Protein AF-A0A935UNQ0-F1 (afdb_monomer_lite)

Sequence (109 aa):
MTADRLDELYLGLLRDYWGPEVVLDEIFSARTWSRASRILQLRLVRDGVLGLDGPGPARDGGSGAAEREDYLGFLKSGCSRHPVETLLRTGVDVT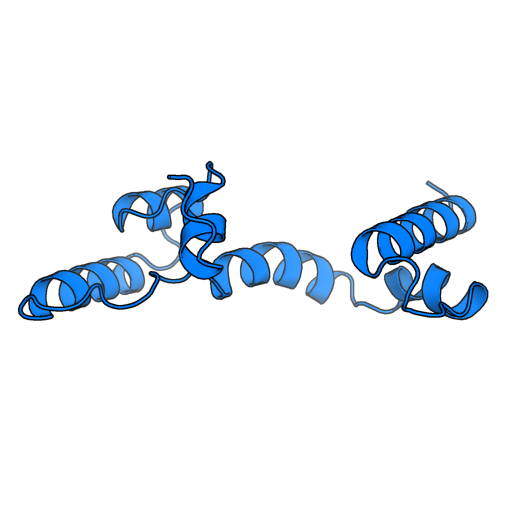TDEPVRDVFGFSVR

pLDDT: mean 72.51, std 18.05, range [36.38, 95.62]

Radius of gyration: 18.97 Å; chains: 1; bounding box: 50×18×45 Å

Structure (mmCIF, N/CA/C/O backbone):
data_AF-A0A935UNQ0-F1
#
_entry.id   AF-A0A935UNQ0-F1
#
loop_
_atom_site.group_PDB
_atom_site.id
_atom_site.type_symbol
_atom_site.label_atom_id
_atom_site.label_alt_id
_atom_site.label_comp_id
_atom_site.label_asym_id
_atom_site.label_entity_id
_atom_site.label_seq_id
_atom_site.pdbx_PDB_ins_code
_atom_site.Cartn_x
_atom_site.Cartn_y
_atom_site.Cartn_z
_atom_site.occupancy
_atom_site.B_iso_or_equiv
_atom_site.auth_seq_id
_atom_site.auth_comp_id
_atom_site.auth_asym_id
_atom_site.auth_atom_id
_atom_site.pdbx_PDB_model_num
ATOM 1 N N . MET A 1 1 ? 18.097 -10.495 -3.456 1.00 73.81 1 MET A N 1
ATOM 2 C CA . MET A 1 1 ? 17.333 -9.491 -4.229 1.00 73.81 1 MET A CA 1
ATOM 3 C C . MET A 1 1 ? 18.298 -8.419 -4.697 1.00 73.81 1 MET A C 1
ATOM 5 O O . MET A 1 1 ? 19.061 -7.940 -3.870 1.00 73.81 1 MET A O 1
ATOM 9 N N . THR A 1 2 ? 18.304 -8.098 -5.990 1.00 94.19 2 THR A N 1
ATOM 10 C CA . THR A 1 2 ? 19.120 -7.024 -6.588 1.00 94.19 2 THR A CA 1
ATOM 11 C C . THR A 1 2 ? 18.256 -5.792 -6.863 1.00 94.19 2 THR A C 1
ATOM 13 O O . THR A 1 2 ? 17.029 -5.898 -6.843 1.00 94.19 2 THR A O 1
ATOM 16 N N . ALA A 1 3 ? 18.886 -4.640 -7.112 1.00 91.69 3 ALA A N 1
ATOM 17 C CA . ALA A 1 3 ? 18.178 -3.420 -7.506 1.00 91.69 3 ALA A CA 1
ATOM 18 C C . ALA A 1 3 ? 17.402 -3.628 -8.815 1.00 91.69 3 ALA A C 1
ATOM 20 O O . ALA A 1 3 ? 16.208 -3.374 -8.840 1.00 91.69 3 ALA A O 1
ATOM 21 N N . ASP A 1 4 ? 18.030 -4.224 -9.832 1.00 93.56 4 ASP A N 1
ATOM 22 C CA . ASP A 1 4 ? 17.373 -4.503 -11.118 1.00 93.56 4 ASP A CA 1
ATOM 23 C C . ASP A 1 4 ? 16.134 -5.392 -10.950 1.00 93.56 4 ASP A C 1
ATOM 25 O O . ASP A 1 4 ? 15.076 -5.128 -11.514 1.00 93.56 4 ASP A O 1
ATOM 29 N N . ARG A 1 5 ? 16.220 -6.410 -10.081 1.00 94.19 5 ARG A N 1
ATOM 30 C CA . ARG A 1 5 ? 15.075 -7.284 -9.809 1.00 94.19 5 ARG A CA 1
ATOM 31 C C . ARG A 1 5 ? 13.947 -6.564 -9.061 1.00 94.19 5 ARG A C 1
ATOM 33 O O . ARG A 1 5 ? 12.785 -6.918 -9.232 1.00 94.19 5 ARG A O 1
ATOM 40 N N . LEU A 1 6 ? 14.276 -5.599 -8.203 1.00 92.12 6 LEU A N 1
ATOM 41 C CA . LEU A 1 6 ? 13.293 -4.761 -7.514 1.00 92.12 6 LEU A CA 1
ATOM 42 C C . LEU A 1 6 ? 12.635 -3.763 -8.467 1.00 92.12 6 LEU A C 1
ATOM 44 O O . LEU A 1 6 ? 11.420 -3.601 -8.403 1.00 92.12 6 LEU A O 1
ATOM 48 N N . ASP A 1 7 ? 13.415 -3.162 -9.362 1.00 94.50 7 ASP A N 1
ATOM 49 C CA . ASP A 1 7 ? 12.942 -2.250 -10.402 1.00 94.50 7 ASP A CA 1
ATOM 50 C C . ASP A 1 7 ? 11.916 -2.959 -11.309 1.00 94.50 7 ASP A C 1
ATOM 52 O O . ASP A 1 7 ? 10.812 -2.451 -11.510 1.00 94.50 7 ASP A O 1
ATOM 56 N N . GLU A 1 8 ? 12.215 -4.183 -11.761 1.00 94.94 8 GLU A N 1
ATOM 57 C CA . GLU A 1 8 ? 11.289 -5.014 -12.547 1.00 94.94 8 GLU A CA 1
ATOM 58 C C . GLU A 1 8 ? 9.979 -5.320 -11.808 1.00 94.94 8 GLU A C 1
ATOM 60 O O . GLU A 1 8 ? 8.889 -5.125 -12.350 1.00 94.94 8 GLU A O 1
ATOM 65 N N . LEU A 1 9 ? 10.077 -5.818 -10.569 1.00 94.50 9 LEU A N 1
ATOM 66 C CA . LEU A 1 9 ? 8.910 -6.209 -9.776 1.00 94.50 9 LEU A CA 1
ATOM 67 C C . LEU A 1 9 ? 8.028 -5.006 -9.443 1.00 94.50 9 LEU A C 1
ATOM 69 O O . LEU A 1 9 ? 6.804 -5.093 -9.525 1.00 94.50 9 LEU A O 1
ATOM 73 N N . TYR A 1 10 ? 8.643 -3.884 -9.073 1.00 93.69 10 TYR A N 1
ATOM 74 C CA . TYR A 1 10 ? 7.917 -2.682 -8.693 1.00 93.69 10 TYR A CA 1
ATOM 75 C C . TYR A 1 10 ? 7.244 -2.021 -9.897 1.00 93.69 10 TYR A C 1
ATOM 77 O O . TYR A 1 10 ? 6.100 -1.582 -9.797 1.00 93.69 10 TYR A O 1
ATOM 85 N N . LEU A 1 11 ? 7.906 -2.003 -11.058 1.00 94.56 11 LEU A N 1
ATOM 86 C CA . LEU A 1 11 ? 7.294 -1.513 -12.290 1.00 94.56 11 LEU A CA 1
ATOM 87 C C . LEU A 1 11 ? 6.117 -2.396 -12.734 1.00 94.56 11 LEU A C 1
ATOM 89 O O . LEU A 1 11 ? 5.102 -1.867 -13.179 1.00 94.56 11 LEU A O 1
ATOM 93 N N . GLY A 1 12 ? 6.225 -3.721 -12.576 1.00 95.12 12 GLY A N 1
ATOM 94 C CA . GLY A 1 12 ? 5.107 -4.648 -12.783 1.00 95.12 12 GLY A CA 1
ATOM 95 C C . GLY A 1 12 ? 3.918 -4.334 -11.872 1.00 95.12 12 GLY A C 1
ATOM 96 O O . GLY A 1 12 ? 2.814 -4.124 -12.360 1.00 95.12 12 GLY A O 1
ATOM 97 N N . LEU A 1 13 ? 4.170 -4.172 -10.570 1.00 94.31 13 LEU A N 1
ATOM 98 C CA . LEU A 1 13 ? 3.141 -3.809 -9.592 1.00 94.31 13 LEU A CA 1
ATOM 99 C C . LEU A 1 13 ? 2.421 -2.499 -9.950 1.00 94.31 13 LEU A C 1
ATOM 101 O O . LEU A 1 13 ? 1.202 -2.414 -9.834 1.00 94.31 13 LEU A O 1
ATOM 105 N N . LEU A 1 14 ? 3.160 -1.473 -10.383 1.00 94.38 14 LEU A N 1
ATOM 106 C CA . LEU A 1 14 ? 2.559 -0.202 -10.790 1.00 94.38 14 LEU A CA 1
ATOM 107 C C . LEU A 1 14 ? 1.659 -0.356 -12.022 1.00 94.38 14 LEU A C 1
ATOM 109 O O . LEU A 1 14 ? 0.610 0.280 -12.074 1.00 94.38 14 LEU A O 1
ATOM 113 N N . ARG A 1 15 ? 2.045 -1.192 -12.994 1.00 95.06 15 ARG A N 1
ATOM 114 C CA . ARG A 1 15 ? 1.223 -1.476 -14.182 1.00 95.06 15 ARG A CA 1
ATOM 115 C C . ARG A 1 15 ? -0.069 -2.197 -13.807 1.00 95.06 15 ARG A C 1
ATOM 117 O O . ARG A 1 15 ? -1.125 -1.814 -14.299 1.00 95.06 15 ARG A O 1
ATOM 124 N N . ASP A 1 16 ? 0.009 -3.178 -12.913 1.00 95.12 16 ASP A N 1
ATOM 125 C CA . ASP A 1 16 ? -1.166 -3.919 -12.444 1.00 95.12 16 ASP A CA 1
ATOM 126 C C . ASP A 1 16 ? -2.119 -3.022 -11.640 1.00 95.12 16 ASP A C 1
ATOM 128 O O . ASP A 1 16 ? -3.334 -3.119 -11.786 1.00 95.12 16 ASP A O 1
ATOM 132 N N . TYR A 1 17 ? -1.572 -2.125 -10.813 1.00 93.00 17 TYR A N 1
ATOM 133 C CA . TYR A 1 17 ? -2.360 -1.230 -9.964 1.00 93.00 17 TYR A CA 1
ATOM 134 C C . TYR A 1 17 ? -3.043 -0.102 -10.747 1.00 93.00 17 TYR A C 1
ATOM 136 O O . TYR A 1 17 ? -4.219 0.176 -10.529 1.00 93.00 17 TYR A O 1
ATOM 144 N N . TRP A 1 18 ? -2.310 0.575 -11.637 1.00 92.94 18 TRP A N 1
ATOM 145 C CA . TRP A 1 18 ? -2.828 1.738 -12.366 1.00 92.94 18 TRP A CA 1
ATOM 146 C C . TRP A 1 18 ? -3.520 1.381 -13.684 1.00 92.94 18 TRP A C 1
ATOM 148 O O . TRP A 1 18 ? -4.292 2.183 -14.207 1.00 92.94 18 TRP A O 1
ATOM 158 N N . GLY A 1 19 ? -3.253 0.193 -14.227 1.00 92.38 19 GLY A N 1
ATOM 159 C CA . GLY A 1 19 ? -3.790 -0.235 -15.509 1.00 92.38 19 GLY A CA 1
ATOM 160 C C . GLY A 1 19 ? -3.184 0.508 -16.711 1.00 92.38 19 GLY A C 1
ATOM 161 O O . GLY A 1 19 ? -2.244 1.295 -16.577 1.00 92.38 19 GLY A O 1
ATOM 162 N N . PRO A 1 20 ? -3.709 0.252 -17.922 1.00 93.62 20 PRO A N 1
ATOM 163 C CA . PRO A 1 20 ? -3.128 0.753 -19.170 1.00 93.62 20 PRO A CA 1
ATOM 164 C C . PRO A 1 20 ? -3.359 2.252 -19.417 1.00 93.62 20 PRO A C 1
ATOM 166 O O . PRO A 1 20 ? -2.762 2.814 -20.331 1.00 93.62 20 PRO A O 1
ATOM 169 N N . GLU A 1 21 ? -4.232 2.901 -18.643 1.00 95.19 21 GLU A N 1
ATOM 170 C CA . GLU A 1 21 ? -4.585 4.317 -18.818 1.00 95.19 21 GLU A CA 1
ATOM 171 C C . GLU A 1 21 ? -3.486 5.266 -18.321 1.00 95.19 21 GLU A C 1
ATOM 173 O O . GLU A 1 21 ? -3.396 6.411 -18.768 1.00 95.19 21 GLU A O 1
ATOM 178 N N . VAL A 1 22 ? -2.622 4.791 -17.419 1.00 94.94 22 VAL A N 1
ATOM 179 C CA . VAL A 1 22 ? -1.521 5.578 -16.864 1.00 94.94 22 VAL A CA 1
ATOM 180 C C . VAL A 1 22 ? -0.223 5.254 -17.596 1.00 94.94 22 VAL A C 1
ATOM 182 O O . VAL A 1 22 ? 0.277 4.130 -17.573 1.00 94.94 22 VAL A O 1
ATOM 185 N N . VAL A 1 23 ? 0.375 6.279 -18.203 1.00 94.75 23 VAL A N 1
ATOM 186 C CA . VAL A 1 23 ? 1.711 6.183 -18.800 1.00 94.75 23 VAL A CA 1
ATOM 187 C C . VAL A 1 23 ? 2.761 6.276 -17.693 1.00 94.75 23 VAL A C 1
ATOM 189 O O . VAL A 1 23 ? 2.867 7.292 -17.007 1.00 94.75 23 VAL A O 1
ATOM 192 N N . LEU A 1 24 ? 3.554 5.217 -17.534 1.00 93.81 24 LEU A N 1
ATOM 193 C CA . LEU A 1 24 ? 4.637 5.150 -16.555 1.00 93.81 24 LEU A CA 1
ATOM 194 C C . LEU A 1 24 ? 5.982 5.449 -17.224 1.00 93.81 24 LEU A C 1
ATOM 196 O O . LEU A 1 24 ? 6.346 4.807 -18.207 1.00 93.81 24 LEU A O 1
ATOM 200 N N . ASP A 1 25 ? 6.753 6.377 -16.655 1.00 95.62 25 ASP A N 1
ATOM 201 C CA . ASP A 1 25 ? 8.170 6.535 -17.002 1.00 95.62 25 ASP A CA 1
ATOM 202 C C . ASP A 1 25 ? 8.945 5.330 -16.466 1.00 95.62 25 ASP A C 1
ATOM 204 O O . ASP A 1 25 ? 8.995 5.126 -15.252 1.00 95.62 25 ASP A O 1
ATOM 208 N N . GLU A 1 26 ? 9.526 4.514 -17.342 1.00 91.31 26 GLU A N 1
ATOM 209 C CA . GLU A 1 26 ? 10.084 3.223 -16.936 1.00 91.31 26 GLU A CA 1
ATOM 210 C C . GLU A 1 26 ? 11.239 3.353 -15.942 1.00 91.31 26 GLU A C 1
ATOM 212 O O . GLU A 1 26 ? 11.324 2.575 -14.997 1.00 91.31 26 GLU A O 1
ATOM 217 N N . ILE A 1 27 ? 12.103 4.355 -16.106 1.00 89.69 27 ILE A N 1
ATOM 218 C CA . ILE A 1 27 ? 13.312 4.500 -15.288 1.00 89.69 27 ILE A CA 1
ATOM 219 C C . ILE A 1 27 ? 12.962 5.117 -13.938 1.00 89.69 27 ILE A C 1
ATOM 221 O O . ILE A 1 27 ? 13.428 4.670 -12.886 1.00 89.69 27 ILE A O 1
ATOM 225 N N . PHE A 1 28 ? 12.153 6.171 -13.958 1.00 91.75 28 PHE A N 1
ATOM 226 C CA . PHE A 1 28 ? 11.764 6.878 -12.755 1.00 91.75 28 PHE A CA 1
ATOM 227 C C . PHE A 1 28 ? 10.803 6.041 -11.915 1.00 91.75 28 PHE A C 1
ATOM 229 O O . PHE A 1 28 ? 11.050 5.856 -10.722 1.00 91.75 28 PHE A O 1
ATOM 236 N N . SER A 1 29 ? 9.745 5.498 -12.528 1.00 92.19 29 SER A N 1
ATOM 237 C CA . SER A 1 29 ? 8.699 4.735 -11.833 1.00 92.19 29 SER A CA 1
ATOM 238 C C . SER A 1 29 ? 9.275 3.489 -11.176 1.00 92.19 29 SER A C 1
ATOM 240 O O . SER A 1 29 ? 9.017 3.258 -9.992 1.00 92.19 29 SER A O 1
ATOM 242 N N . ALA A 1 30 ? 10.135 2.755 -11.893 1.00 92.25 30 ALA A N 1
ATOM 243 C CA . ALA A 1 30 ? 10.783 1.555 -11.377 1.00 92.25 30 ALA A CA 1
ATOM 244 C C . ALA A 1 30 ? 11.629 1.817 -10.129 1.00 92.25 30 ALA A C 1
ATOM 246 O O . ALA A 1 30 ? 11.720 0.942 -9.286 1.00 92.25 30 ALA A O 1
ATOM 247 N N . ARG A 1 31 ? 12.181 3.023 -9.945 1.00 91.94 31 ARG A N 1
ATOM 248 C CA . ARG A 1 31 ? 13.036 3.355 -8.791 1.00 91.94 31 ARG A CA 1
ATOM 249 C C . ARG A 1 31 ? 12.310 4.040 -7.648 1.00 91.94 31 ARG A C 1
ATOM 251 O O . ARG A 1 31 ? 12.925 4.329 -6.617 1.00 91.94 31 ARG A O 1
ATOM 258 N N . THR A 1 32 ? 11.015 4.317 -7.778 1.00 90.12 32 THR A N 1
ATOM 259 C CA . THR A 1 32 ? 10.287 5.043 -6.728 1.00 90.12 32 THR A CA 1
ATOM 260 C C . THR A 1 32 ? 10.191 4.263 -5.411 1.00 90.12 32 THR A C 1
ATOM 262 O O . THR A 1 32 ? 10.169 4.905 -4.358 1.00 90.12 32 THR A O 1
ATOM 265 N N . TRP A 1 33 ? 10.293 2.924 -5.426 1.00 88.50 33 TRP A N 1
ATOM 266 C CA . TRP A 1 33 ? 10.408 2.101 -4.208 1.00 88.50 33 TRP A CA 1
ATOM 267 C C . TRP A 1 33 ? 11.602 2.489 -3.324 1.00 88.50 33 TRP A C 1
ATOM 269 O O . TRP A 1 33 ? 11.543 2.336 -2.105 1.00 88.50 33 TRP A O 1
ATOM 279 N N . SER A 1 34 ? 12.680 3.013 -3.916 1.00 88.75 34 SER A N 1
ATOM 280 C CA . SER A 1 34 ? 13.895 3.413 -3.193 1.00 88.75 34 SER A CA 1
ATOM 281 C C . SER A 1 34 ? 13.753 4.763 -2.483 1.00 88.75 34 SER A C 1
ATOM 283 O O . SER A 1 34 ? 14.528 5.076 -1.581 1.00 88.75 34 SER A O 1
ATOM 285 N N . ARG A 1 35 ? 12.752 5.567 -2.871 1.00 83.44 35 ARG A N 1
ATOM 286 C CA . ARG A 1 35 ? 12.568 6.935 -2.363 1.00 83.44 35 ARG A CA 1
ATOM 287 C C . ARG A 1 35 ? 11.760 7.002 -1.080 1.00 83.44 35 ARG A C 1
ATOM 289 O O . ARG A 1 35 ? 11.909 7.955 -0.319 1.00 83.44 35 ARG A O 1
ATOM 296 N N . ALA A 1 36 ? 10.892 6.026 -0.829 1.00 71.62 36 ALA A N 1
ATOM 297 C CA . ALA A 1 36 ? 10.150 6.004 0.419 1.00 71.62 36 ALA A CA 1
ATOM 298 C C . ALA A 1 36 ? 11.092 5.572 1.551 1.00 71.62 36 ALA A C 1
ATOM 300 O O . ALA A 1 36 ? 11.638 4.470 1.525 1.00 71.62 36 ALA A O 1
ATOM 301 N N . SER A 1 37 ? 11.283 6.430 2.555 1.00 68.25 37 SER A N 1
ATOM 302 C CA . SER A 1 37 ? 12.081 6.094 3.736 1.00 68.25 37 SER A CA 1
ATOM 303 C C . SER A 1 37 ? 11.601 4.768 4.330 1.00 68.25 37 SER A C 1
ATOM 305 O O . SER A 1 37 ? 10.403 4.589 4.547 1.00 68.25 37 SER A O 1
ATOM 307 N N . ARG A 1 38 ? 12.524 3.848 4.647 1.00 59.16 38 ARG A N 1
ATOM 308 C CA . ARG A 1 38 ? 12.216 2.514 5.212 1.00 59.16 38 ARG A CA 1
ATOM 309 C C . ARG A 1 38 ? 11.241 2.574 6.401 1.00 59.16 38 ARG A C 1
ATOM 311 O O . ARG A 1 38 ? 10.393 1.702 6.553 1.00 59.16 38 ARG A O 1
ATOM 318 N N . ILE A 1 39 ? 11.340 3.632 7.208 1.00 50.94 39 ILE A N 1
ATOM 319 C CA . ILE A 1 39 ? 10.476 3.911 8.365 1.00 50.94 39 ILE A CA 1
ATOM 320 C C . ILE A 1 39 ? 9.035 4.250 7.942 1.00 50.94 39 ILE A C 1
ATOM 322 O O . ILE A 1 39 ? 8.089 3.807 8.587 1.00 50.94 39 ILE A O 1
ATOM 326 N N . LEU A 1 40 ? 8.857 5.000 6.851 1.00 52.16 40 LEU A N 1
ATOM 327 C CA . LEU A 1 40 ? 7.541 5.355 6.314 1.00 52.16 40 LEU A CA 1
ATOM 328 C C . LEU A 1 40 ? 6.877 4.156 5.634 1.00 52.16 40 LEU A C 1
ATOM 330 O O . LEU A 1 40 ? 5.695 3.937 5.854 1.00 52.16 40 LEU A O 1
ATOM 334 N N . GLN A 1 41 ? 7.628 3.336 4.889 1.00 52.00 41 GLN A N 1
ATOM 335 C CA . GLN A 1 41 ? 7.078 2.139 4.235 1.00 52.00 41 GLN A CA 1
ATOM 336 C C . GLN A 1 41 ? 6.511 1.134 5.249 1.00 52.00 41 GLN A C 1
ATOM 338 O O . GLN A 1 41 ? 5.380 0.682 5.107 1.00 52.00 41 GLN A O 1
ATOM 343 N N . LEU A 1 42 ? 7.268 0.818 6.307 1.00 44.41 42 LEU A N 1
ATOM 344 C CA . LEU A 1 42 ? 6.838 -0.149 7.325 1.00 44.41 42 LEU A CA 1
ATOM 345 C C . LEU A 1 42 ? 5.662 0.361 8.166 1.00 44.41 42 LEU A C 1
ATOM 347 O O . LEU A 1 42 ? 4.823 -0.429 8.591 1.00 44.41 42 LEU A O 1
ATOM 351 N N . ARG A 1 43 ? 5.596 1.674 8.409 1.00 39.75 43 ARG A N 1
ATOM 352 C CA . ARG A 1 43 ? 4.533 2.282 9.212 1.00 39.75 43 ARG A CA 1
ATOM 353 C C . ARG A 1 43 ? 3.255 2.517 8.405 1.00 39.75 43 ARG A C 1
ATOM 355 O O . ARG A 1 43 ? 2.185 2.193 8.892 1.00 39.75 43 ARG A O 1
ATOM 362 N N . LEU A 1 44 ? 3.351 3.013 7.171 1.00 47.56 44 LEU A N 1
ATOM 363 C CA . LEU A 1 44 ? 2.187 3.299 6.322 1.00 47.56 44 LEU A CA 1
ATOM 364 C C . LEU A 1 44 ? 1.513 2.032 5.784 1.00 47.56 44 LEU A C 1
ATOM 366 O O . LEU A 1 44 ? 0.295 2.012 5.690 1.00 47.56 44 LEU A O 1
ATOM 370 N N . VAL A 1 45 ? 2.257 0.962 5.482 1.00 49.25 45 VAL A N 1
ATOM 371 C CA . VAL A 1 45 ? 1.641 -0.318 5.070 1.00 49.25 45 VAL A CA 1
ATOM 372 C C . VAL A 1 45 ? 0.876 -0.959 6.230 1.00 49.25 45 VAL A C 1
ATOM 374 O O . VAL A 1 45 ? -0.197 -1.515 6.028 1.00 49.25 45 VAL A O 1
ATOM 377 N N . ARG A 1 46 ? 1.404 -0.849 7.455 1.00 44.25 46 ARG A N 1
ATOM 378 C CA . ARG A 1 46 ? 0.759 -1.399 8.651 1.00 44.25 46 ARG A CA 1
ATOM 379 C C . ARG A 1 46 ? -0.426 -0.553 9.121 1.00 44.25 46 ARG A C 1
ATOM 381 O O . ARG A 1 46 ? -1.443 -1.108 9.512 1.00 44.25 46 ARG A O 1
ATOM 388 N N . ASP A 1 47 ? -0.289 0.770 9.099 1.00 48.69 47 ASP A N 1
ATOM 389 C CA . ASP A 1 47 ? -1.254 1.681 9.723 1.00 48.69 47 ASP A CA 1
ATOM 390 C C . ASP A 1 47 ? -2.246 2.277 8.693 1.00 48.69 47 ASP A C 1
ATOM 392 O O . ASP A 1 47 ? -3.339 2.693 9.062 1.00 48.69 47 ASP A O 1
ATOM 396 N N . GLY A 1 48 ? -1.895 2.317 7.401 1.00 46.34 48 GLY A N 1
ATOM 397 C CA . GLY A 1 48 ? -2.675 2.979 6.344 1.00 46.34 48 GLY A CA 1
ATOM 398 C C . GLY A 1 48 ? -3.823 2.151 5.764 1.00 46.34 48 GLY A C 1
ATOM 399 O O . GLY A 1 48 ? -4.830 2.731 5.378 1.00 46.34 48 GLY A O 1
ATOM 400 N N . VAL A 1 49 ? -3.716 0.818 5.760 1.00 45.25 49 VAL A N 1
ATOM 401 C CA . VAL A 1 49 ? -4.847 -0.060 5.399 1.00 45.25 49 VAL A CA 1
ATOM 402 C C . VAL A 1 49 ? -5.872 -0.090 6.539 1.00 45.25 49 VAL A C 1
ATOM 404 O O . VAL A 1 49 ? -7.062 0.020 6.298 1.00 45.25 49 VAL A O 1
ATOM 407 N N . LEU A 1 50 ? -5.415 -0.104 7.797 1.00 43.41 50 LEU A N 1
ATOM 408 C CA . LEU A 1 50 ? -6.301 -0.055 8.969 1.00 43.41 50 LEU A CA 1
ATOM 409 C C . LEU A 1 50 ? -6.944 1.322 9.221 1.00 43.41 50 LEU A C 1
ATOM 411 O O . LEU A 1 50 ? -7.957 1.402 9.908 1.00 43.41 50 LEU A O 1
ATOM 415 N N . GLY A 1 51 ? -6.336 2.413 8.744 1.00 43.00 51 GLY A N 1
ATOM 416 C CA . GLY A 1 51 ? -6.783 3.779 9.037 1.00 43.00 51 GLY A CA 1
ATOM 417 C C . GLY A 1 51 ? -7.948 4.275 8.178 1.00 43.00 51 GLY A C 1
ATOM 418 O O . GLY A 1 51 ? -8.607 5.238 8.566 1.00 43.00 51 GLY A O 1
ATOM 419 N N . LEU A 1 52 ? -8.197 3.637 7.032 1.00 44.50 52 LEU A N 1
ATOM 420 C CA . LEU A 1 52 ? -9.346 3.935 6.169 1.00 44.50 52 LEU A CA 1
ATOM 421 C C . LEU A 1 52 ? -10.598 3.138 6.574 1.00 44.50 52 LEU A C 1
ATOM 423 O O . LEU A 1 52 ? -11.703 3.602 6.313 1.00 44.50 52 LEU A O 1
ATOM 427 N N . ASP A 1 53 ? -10.408 2.027 7.296 1.00 43.53 53 ASP A N 1
ATOM 428 C CA . ASP A 1 53 ? -11.460 1.107 7.753 1.00 43.53 53 ASP A CA 1
ATOM 429 C C . ASP A 1 53 ? -11.701 1.178 9.276 1.00 43.53 53 ASP A C 1
ATOM 431 O O . ASP A 1 53 ? -12.286 0.273 9.881 1.00 43.53 53 ASP A O 1
ATOM 435 N N . GLY A 1 54 ? -11.273 2.271 9.926 1.00 45.22 54 GLY A N 1
ATOM 436 C CA . GLY A 1 54 ? -11.851 2.659 11.217 1.00 45.22 54 GLY A CA 1
ATOM 437 C C . GLY A 1 54 ? -13.380 2.669 11.089 1.00 45.22 54 GLY A C 1
ATOM 438 O O . GLY A 1 54 ? -13.864 2.978 10.002 1.00 45.22 54 GLY A O 1
ATOM 439 N N . PRO A 1 55 ? -14.123 2.288 12.147 1.00 44.19 55 PRO A N 1
ATOM 440 C CA . PRO A 1 55 ? -15.477 1.739 12.051 1.00 44.19 55 PRO A CA 1
ATOM 441 C C . PRO A 1 55 ? -16.291 2.438 10.963 1.00 44.19 55 PRO A C 1
ATOM 443 O O . PRO A 1 55 ? -16.568 3.636 11.065 1.00 44.19 55 PRO A O 1
ATOM 446 N N . GLY A 1 56 ? -16.588 1.678 9.902 1.00 42.62 56 GLY A N 1
ATOM 447 C CA . GLY A 1 56 ? -17.373 2.128 8.758 1.00 42.62 56 GLY A CA 1
ATOM 448 C C . GLY A 1 56 ? -18.693 2.775 9.191 1.00 42.62 56 GLY A C 1
ATOM 449 O O . GLY A 1 56 ? -19.127 2.604 10.334 1.00 42.62 56 GLY A O 1
ATOM 450 N N . PRO A 1 57 ? -19.303 3.552 8.281 1.00 39.59 57 PRO A N 1
ATOM 451 C CA . PRO A 1 57 ? -20.213 4.652 8.577 1.00 39.59 57 PRO A CA 1
ATOM 452 C C . PRO A 1 57 ? -21.270 4.249 9.595 1.00 39.59 57 PRO A C 1
ATOM 454 O O . PRO A 1 57 ? -21.855 3.173 9.475 1.00 39.59 57 PRO A O 1
ATOM 457 N N . ALA A 1 58 ? -21.502 5.138 10.570 1.00 45.66 58 ALA A N 1
ATOM 458 C CA . ALA A 1 58 ? -22.645 5.107 11.472 1.00 45.66 58 ALA A CA 1
ATOM 459 C C . ALA A 1 58 ? -23.865 4.579 10.710 1.00 45.66 58 ALA A C 1
ATOM 461 O O . ALA A 1 58 ? -24.407 5.267 9.846 1.00 45.66 58 ALA A O 1
ATOM 462 N N . ARG A 1 59 ? -24.208 3.311 10.961 1.00 46.81 59 ARG A N 1
ATOM 463 C CA . ARG A 1 59 ? -25.318 2.647 10.292 1.00 46.81 59 ARG A CA 1
ATOM 464 C C . ARG A 1 59 ? -26.574 3.382 10.740 1.00 46.81 59 ARG A C 1
ATOM 466 O O . ARG A 1 59 ? -26.822 3.541 11.932 1.00 46.81 59 ARG A O 1
ATOM 473 N N . ASP A 1 60 ? -27.297 3.913 9.766 1.00 49.84 60 ASP A N 1
ATOM 474 C CA . ASP A 1 60 ? -28.440 4.790 9.968 1.00 49.84 60 ASP A CA 1
ATOM 475 C C . ASP A 1 60 ? -29.442 4.245 11.007 1.00 49.84 60 ASP A C 1
ATOM 477 O O . ASP A 1 60 ? -29.917 3.113 10.909 1.00 49.84 60 ASP A O 1
ATOM 481 N N . GLY A 1 61 ? -29.844 5.102 11.955 1.00 47.16 61 GLY A N 1
ATOM 482 C CA . GLY A 1 61 ? -31.209 5.080 12.501 1.00 47.16 61 GLY A CA 1
ATOM 483 C C . GLY A 1 61 ? -31.440 4.614 13.944 1.00 47.16 61 GLY A C 1
ATOM 484 O O . GLY A 1 61 ? -32.596 4.600 14.366 1.00 47.16 61 GLY A O 1
ATOM 485 N N . GLY A 1 62 ? -30.414 4.283 14.730 1.00 46.69 62 GLY A N 1
ATOM 486 C CA . GLY A 1 62 ? -30.543 3.973 16.165 1.00 46.69 62 GLY A CA 1
ATOM 487 C C . GLY A 1 62 ? -29.831 5.013 17.026 1.00 46.69 62 GLY A C 1
ATOM 488 O O . GLY A 1 62 ? -28.883 5.637 16.568 1.00 46.69 62 GLY A O 1
ATOM 489 N N . SER A 1 63 ? -30.275 5.268 18.261 1.00 56.16 63 SER A N 1
ATOM 490 C CA . SER A 1 63 ? -29.616 6.243 19.144 1.00 56.16 63 SER A CA 1
ATOM 491 C C . SER A 1 63 ? -28.116 5.934 19.267 1.00 56.16 63 SER A C 1
ATOM 493 O O . SER A 1 63 ? -27.770 4.932 19.889 1.00 56.16 63 SER A O 1
ATOM 495 N N . GLY A 1 64 ? -27.256 6.807 18.725 1.00 59.12 64 GLY A N 1
ATOM 496 C CA . GLY A 1 64 ? -25.800 6.627 18.563 1.00 59.12 64 GLY A CA 1
ATOM 497 C C . GLY A 1 64 ? -24.968 6.434 19.841 1.00 59.12 64 GLY A C 1
ATOM 498 O O . GLY A 1 64 ? -23.761 6.661 19.847 1.00 59.12 64 GLY A O 1
ATOM 499 N N . ALA A 1 65 ? -25.605 6.111 20.965 1.00 71.25 65 ALA A N 1
ATOM 500 C CA . ALA A 1 65 ? -24.970 5.835 22.239 1.00 71.25 65 ALA A CA 1
ATOM 501 C C . ALA A 1 65 ? -24.210 4.501 22.227 1.00 71.25 65 ALA A C 1
ATOM 503 O O . ALA A 1 65 ? -23.136 4.440 22.818 1.00 71.25 65 ALA A O 1
ATOM 504 N N . ALA A 1 66 ? -24.732 3.471 21.551 1.00 70.75 66 ALA A N 1
ATOM 505 C CA . ALA A 1 66 ? -24.073 2.169 21.457 1.00 70.75 66 ALA A CA 1
ATOM 506 C C . ALA A 1 66 ? -22.801 2.261 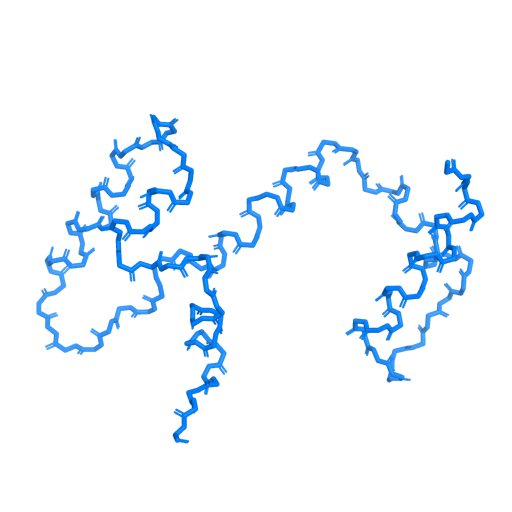20.601 1.00 70.75 66 ALA A C 1
ATOM 508 O O . ALA A 1 66 ? -21.716 1.961 21.089 1.00 70.75 66 ALA A O 1
ATOM 509 N N . GLU A 1 67 ? -22.904 2.827 19.396 1.00 69.75 67 GLU A N 1
ATOM 510 C CA . GLU A 1 67 ? -21.767 3.034 18.491 1.00 69.75 67 GLU A CA 1
ATOM 511 C C . GLU A 1 67 ? -20.702 3.942 19.122 1.00 69.75 67 GLU A C 1
ATOM 513 O O . GLU A 1 67 ? -19.498 3.715 18.984 1.00 69.75 67 GLU A O 1
ATOM 518 N N . ARG A 1 68 ? -21.135 4.967 19.869 1.00 74.12 68 ARG A N 1
ATOM 519 C CA . ARG A 1 68 ? -20.227 5.834 20.625 1.00 74.12 68 ARG A CA 1
ATOM 520 C C . ARG A 1 68 ? -19.493 5.067 21.723 1.00 74.12 68 ARG A C 1
ATOM 522 O O . ARG A 1 68 ? -18.294 5.282 21.888 1.00 74.12 68 ARG A 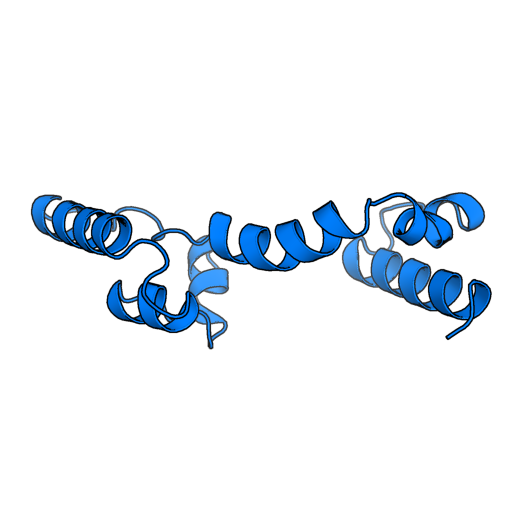O 1
ATOM 529 N N . GLU A 1 69 ? -20.182 4.242 22.508 1.00 75.50 69 GLU A N 1
ATOM 530 C CA . GLU A 1 69 ? -19.533 3.457 23.565 1.00 75.50 69 GLU A CA 1
ATOM 531 C C . GLU A 1 69 ? -18.585 2.400 22.987 1.00 75.50 69 GLU A C 1
ATOM 533 O O . GLU A 1 69 ? -17.493 2.228 23.528 1.00 75.50 69 GLU A O 1
ATOM 538 N N . ASP A 1 70 ? -18.918 1.790 21.848 1.00 70.00 70 ASP A N 1
ATOM 539 C CA . ASP A 1 70 ? -18.033 0.859 21.142 1.00 70.00 70 ASP A CA 1
ATOM 540 C C . ASP A 1 70 ? -16.759 1.558 20.645 1.00 70.00 70 ASP A C 1
ATOM 542 O O . ASP A 1 70 ? -15.643 1.096 20.910 1.00 70.00 70 ASP A O 1
ATOM 546 N N . TYR A 1 71 ? -16.895 2.733 20.022 1.00 72.31 71 TYR A N 1
ATOM 547 C CA . TYR A 1 71 ? -15.751 3.542 19.595 1.00 72.31 71 TYR A CA 1
ATOM 548 C C . TYR A 1 71 ? -14.900 4.028 20.781 1.00 72.31 71 TYR A C 1
ATOM 550 O O . TYR A 1 71 ? -13.668 3.992 20.741 1.00 72.31 71 TYR A O 1
ATOM 558 N N . LEU A 1 72 ? -15.524 4.439 21.887 1.00 77.69 72 LEU A N 1
ATOM 559 C CA . LEU A 1 72 ? -14.796 4.800 23.107 1.00 77.69 72 LEU A CA 1
ATOM 560 C C . LEU A 1 72 ? -14.110 3.585 23.744 1.00 77.69 72 LEU A C 1
ATOM 562 O O . LEU A 1 72 ? -13.011 3.725 24.283 1.00 77.69 72 LEU A O 1
ATOM 566 N N . GLY A 1 73 ? -14.721 2.402 23.682 1.00 76.00 73 GLY A N 1
ATOM 567 C CA . GLY A 1 73 ? -14.127 1.134 24.102 1.00 76.00 73 GLY A CA 1
ATOM 568 C C . GLY A 1 73 ? -12.886 0.783 23.281 1.00 76.00 73 GLY A C 1
ATOM 569 O O . GLY A 1 73 ? -11.858 0.411 23.855 1.00 76.00 73 GLY A O 1
ATOM 570 N N . PHE A 1 74 ? -12.948 0.988 21.963 1.00 74.19 74 PHE A N 1
ATOM 571 C CA . PHE A 1 74 ? -11.806 0.884 21.055 1.00 74.19 74 PHE A CA 1
ATOM 572 C C . PHE A 1 74 ? -10.676 1.840 21.460 1.00 74.19 74 PHE A C 1
ATOM 574 O O . PHE A 1 74 ? -9.563 1.389 21.735 1.00 74.19 74 PHE A O 1
ATOM 581 N N . LEU A 1 75 ? -10.956 3.139 21.604 1.00 80.81 75 LEU A N 1
ATOM 582 C CA . LEU A 1 75 ? -9.940 4.135 21.974 1.00 80.81 75 LEU A CA 1
ATOM 583 C C . LEU A 1 75 ? -9.297 3.847 23.340 1.00 80.81 75 LEU A C 1
ATOM 585 O O . LEU A 1 75 ? -8.081 3.966 23.492 1.00 80.81 75 LEU A O 1
ATOM 589 N N . LYS A 1 76 ? -10.091 3.417 24.331 1.00 79.88 76 LYS A N 1
ATOM 590 C CA . LYS A 1 76 ? -9.601 3.046 25.671 1.00 79.88 76 LYS A CA 1
ATOM 591 C C . LYS A 1 76 ? -8.688 1.816 25.658 1.00 79.88 76 LYS A C 1
ATOM 593 O O . LYS A 1 76 ? -7.906 1.646 26.589 1.00 79.88 76 LYS A O 1
ATOM 598 N N . SER A 1 77 ? -8.774 0.959 24.639 1.00 74.00 77 SER A N 1
ATOM 599 C CA . SER A 1 77 ? -7.934 -0.241 24.543 1.00 74.00 77 SER A CA 1
ATOM 600 C C . SER A 1 77 ? -6.466 0.067 24.200 1.00 74.00 77 SER A C 1
ATOM 602 O O . SER A 1 77 ? -5.577 -0.720 24.543 1.00 74.00 77 SER A O 1
ATOM 604 N N . GLY A 1 78 ? -6.186 1.231 23.599 1.00 72.06 78 GLY A N 1
ATOM 605 C CA . GLY A 1 78 ? -4.836 1.666 23.233 1.00 72.06 78 GLY A CA 1
ATOM 606 C C . GLY A 1 78 ? -4.062 0.616 22.422 1.00 72.06 78 GLY A C 1
ATOM 607 O O . GLY A 1 78 ? -4.631 -0.119 21.623 1.00 72.06 78 GLY A O 1
ATOM 608 N N . CYS A 1 79 ? -2.753 0.504 22.664 1.00 72.69 79 CYS A N 1
ATOM 609 C CA . CYS A 1 79 ? -1.889 -0.509 22.037 1.00 72.69 79 CYS A CA 1
ATOM 610 C C . CYS A 1 79 ? -1.724 -1.777 22.897 1.00 72.69 79 CYS A C 1
ATOM 612 O O . CYS A 1 79 ? -0.735 -2.492 22.756 1.00 72.69 79 CYS A O 1
ATOM 614 N N . SER A 1 80 ? -2.634 -2.026 23.846 1.00 73.50 80 SER A N 1
ATOM 615 C CA . SER A 1 80 ? -2.501 -3.137 24.806 1.00 73.50 80 SER A CA 1
ATOM 616 C C . SER A 1 80 ? -2.825 -4.516 24.215 1.00 73.50 80 SER A C 1
ATOM 618 O O . SER A 1 80 ? -2.596 -5.532 24.86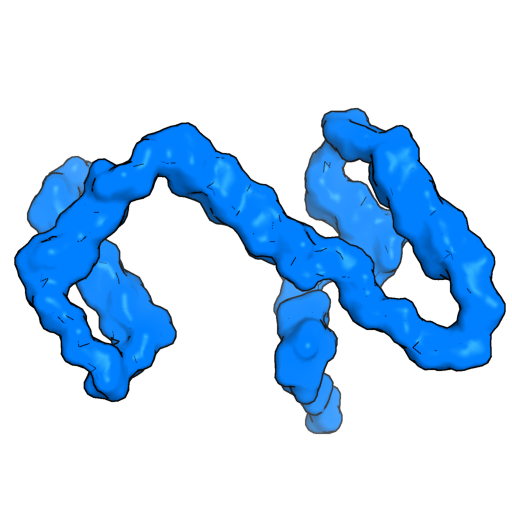9 1.00 73.50 80 SER A O 1
ATOM 620 N N . ARG A 1 81 ? -3.363 -4.556 22.991 1.00 68.81 81 ARG A N 1
ATOM 621 C CA . ARG A 1 81 ? -3.782 -5.762 22.265 1.00 68.81 81 ARG A CA 1
ATOM 622 C C . ARG A 1 81 ? -3.334 -5.695 20.813 1.00 68.81 81 ARG A C 1
ATOM 624 O O . ARG A 1 81 ? -2.990 -4.623 20.310 1.00 68.81 81 ARG A O 1
ATOM 631 N N . HIS A 1 82 ? -3.345 -6.844 20.142 1.00 76.62 82 HIS A N 1
ATOM 632 C CA . HIS A 1 82 ? -3.020 -6.901 18.724 1.00 76.62 82 HIS A CA 1
ATOM 633 C C . HIS A 1 82 ? -4.092 -6.150 17.902 1.00 76.62 82 HIS A C 1
ATOM 635 O O . HIS A 1 82 ? -5.279 -6.365 18.146 1.00 76.62 82 HIS A O 1
ATOM 641 N N . PRO A 1 83 ? -3.726 -5.307 16.914 1.00 71.88 83 PRO A N 1
ATOM 642 C CA . PRO A 1 83 ? -4.684 -4.462 16.187 1.00 71.88 83 PRO A CA 1
ATOM 643 C C . PRO A 1 83 ? -5.871 -5.215 15.568 1.00 71.88 83 PRO A C 1
ATOM 645 O O . PRO A 1 83 ? -7.002 -4.747 15.642 1.00 71.88 83 PRO A O 1
ATOM 648 N N . VAL A 1 84 ? -5.622 -6.410 15.023 1.00 76.25 84 VAL A N 1
ATOM 649 C CA . VAL A 1 84 ? -6.662 -7.284 14.446 1.00 76.25 84 VAL A CA 1
ATOM 650 C C . VAL A 1 84 ? -7.694 -7.708 15.498 1.00 76.25 84 VAL A C 1
ATOM 652 O O . VAL A 1 84 ? -8.893 -7.630 15.253 1.00 76.25 84 VAL A O 1
ATOM 655 N N . GLU A 1 85 ? -7.250 -8.097 16.696 1.00 76.94 85 GLU A N 1
ATOM 656 C CA . GLU A 1 85 ? -8.148 -8.487 17.793 1.00 76.94 85 GLU A CA 1
ATOM 657 C C . GLU A 1 85 ? -8.967 -7.298 18.303 1.00 76.94 85 GLU A C 1
ATOM 659 O O . GLU A 1 85 ? -10.116 -7.454 18.715 1.00 76.94 85 GLU A O 1
ATOM 664 N N . THR A 1 86 ? -8.378 -6.102 18.282 1.00 73.12 86 THR A N 1
ATOM 665 C CA . THR A 1 86 ? -9.060 -4.873 18.681 1.00 73.12 86 THR A CA 1
ATOM 666 C C . THR A 1 86 ? -10.206 -4.532 17.722 1.00 73.12 86 THR A C 1
ATOM 668 O O . THR A 1 86 ? -11.292 -4.207 18.198 1.00 73.12 86 THR A O 1
ATOM 671 N N . LEU A 1 87 ? -9.996 -4.654 16.404 1.00 72.62 87 LEU A N 1
ATOM 672 C CA . LEU A 1 87 ? -11.023 -4.393 15.382 1.00 72.62 87 LEU A CA 1
ATOM 673 C C . LEU A 1 87 ? -12.130 -5.457 15.351 1.00 72.62 87 LEU A C 1
ATOM 675 O O . LEU A 1 87 ? -13.310 -5.122 15.269 1.00 72.62 87 LEU A O 1
ATOM 679 N N . LEU A 1 88 ? -11.781 -6.733 15.535 1.00 76.94 88 LEU A N 1
ATOM 680 C CA . LEU A 1 88 ? -12.771 -7.814 15.625 1.00 76.94 88 LEU A CA 1
ATOM 681 C C . LEU A 1 88 ? -13.825 -7.551 16.711 1.00 76.94 88 LEU A C 1
ATOM 683 O O . LEU A 1 88 ? -15.005 -7.849 16.540 1.00 76.94 88 LEU A O 1
ATOM 687 N N . ARG A 1 89 ? -13.421 -6.947 17.835 1.00 71.75 89 ARG A N 1
ATOM 688 C CA . ARG A 1 89 ? -14.331 -6.628 18.946 1.00 71.75 89 ARG A CA 1
ATOM 689 C C . ARG A 1 89 ? -15.263 -5.451 18.677 1.00 71.75 89 ARG A C 1
ATOM 691 O O . ARG A 1 89 ? -16.242 -5.320 19.403 1.00 71.75 89 ARG A O 1
ATOM 698 N N . THR A 1 90 ? -14.982 -4.626 17.672 1.00 68.00 90 THR A N 1
ATOM 699 C CA . THR A 1 90 ? -15.899 -3.570 17.214 1.00 68.00 90 THR A CA 1
ATOM 700 C C . THR 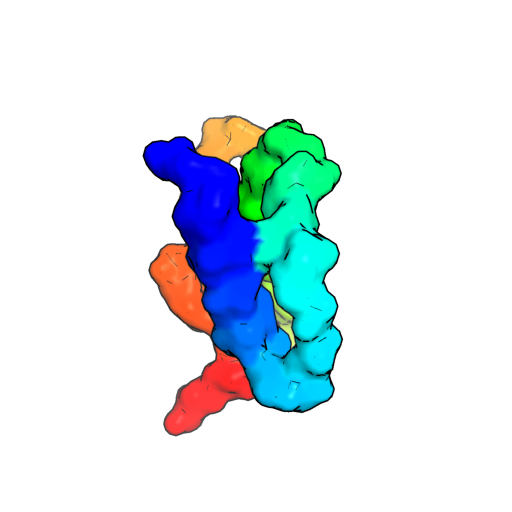A 1 90 ? -16.845 -4.071 16.121 1.00 68.00 90 THR A C 1
ATOM 702 O O . THR A 1 90 ? -17.514 -3.267 15.484 1.00 68.00 90 THR A O 1
ATOM 705 N N . GLY A 1 91 ? -16.880 -5.388 15.872 1.00 71.81 91 GLY A N 1
ATOM 706 C CA . GLY A 1 91 ? -17.701 -5.999 14.828 1.00 71.81 91 GLY A CA 1
ATOM 707 C C . GLY A 1 91 ? -17.108 -5.892 13.421 1.00 71.81 91 GLY A C 1
ATOM 708 O O . GLY A 1 91 ? -17.831 -6.129 12.460 1.00 71.81 91 GLY A O 1
ATOM 709 N N . VAL A 1 92 ? -15.822 -5.539 13.285 1.00 72.69 92 VAL A N 1
ATOM 710 C CA . VAL A 1 92 ? -15.141 -5.400 11.987 1.00 72.69 92 VAL A CA 1
ATOM 711 C C . VAL A 1 92 ? -14.078 -6.489 11.846 1.00 72.69 92 VAL A C 1
ATOM 713 O O . VAL A 1 92 ? -13.022 -6.427 12.479 1.00 72.69 92 VAL A O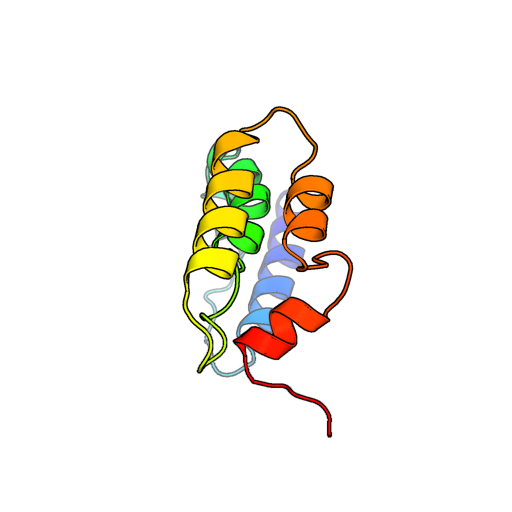 1
ATOM 716 N N . ASP A 1 93 ? -14.338 -7.489 11.003 1.00 79.75 93 ASP A N 1
ATOM 717 C CA . ASP A 1 93 ? -13.388 -8.571 10.728 1.00 79.75 93 ASP A CA 1
ATOM 718 C C . ASP A 1 93 ? -12.492 -8.267 9.518 1.00 79.75 93 ASP A C 1
ATOM 720 O O . ASP A 1 93 ? -12.790 -8.628 8.378 1.00 79.75 93 ASP A O 1
ATOM 724 N N . VAL A 1 94 ? -11.340 -7.652 9.793 1.00 76.75 94 VAL A N 1
ATOM 725 C CA . VAL A 1 94 ? -10.301 -7.343 8.792 1.00 76.75 94 VAL A CA 1
ATOM 726 C C . VAL A 1 94 ? -9.508 -8.561 8.298 1.00 76.75 94 VAL A C 1
ATOM 728 O O . VAL A 1 94 ? -8.567 -8.402 7.523 1.00 76.75 94 VAL A O 1
ATOM 731 N N . THR A 1 95 ? -9.836 -9.776 8.750 1.00 82.25 95 THR A N 1
ATOM 732 C CA . THR A 1 95 ? -9.282 -11.013 8.172 1.00 82.25 95 THR A CA 1
ATOM 733 C C . THR A 1 95 ? -10.064 -11.477 6.940 1.00 82.25 95 THR A C 1
ATOM 735 O O . THR A 1 95 ? -9.593 -12.350 6.208 1.00 82.25 95 THR A O 1
ATOM 738 N N . THR A 1 96 ? -11.224 -10.864 6.684 1.00 83.56 96 THR A N 1
ATOM 739 C CA . THR A 1 96 ? -12.079 -11.100 5.517 1.00 83.56 96 THR A CA 1
ATOM 740 C C . THR A 1 96 ? -12.029 -9.917 4.545 1.00 83.56 96 THR A C 1
ATOM 742 O O . THR A 1 96 ? -11.482 -8.859 4.852 1.00 83.56 96 THR A O 1
ATOM 745 N N . ASP A 1 97 ? -12.602 -10.086 3.353 1.00 78.88 97 ASP A N 1
ATOM 746 C CA . ASP A 1 97 ? -12.747 -9.015 2.360 1.00 78.88 97 ASP A CA 1
ATOM 747 C C . ASP A 1 97 ? -14.023 -8.169 2.552 1.00 78.88 97 ASP A C 1
ATOM 749 O O . ASP A 1 97 ? -14.211 -7.171 1.851 1.00 78.88 97 ASP A O 1
ATOM 753 N N . GLU A 1 98 ? -14.884 -8.537 3.506 1.00 78.44 98 GLU A N 1
ATOM 754 C CA . GLU A 1 98 ? -16.170 -7.889 3.779 1.00 78.44 98 GLU A CA 1
ATOM 755 C C . GLU A 1 98 ? -16.034 -6.399 4.142 1.00 78.44 98 GLU A C 1
ATOM 757 O O . GLU A 1 98 ? -16.725 -5.597 3.509 1.00 78.44 98 GLU A O 1
ATOM 762 N N . PRO A 1 99 ? -15.118 -5.966 5.039 1.00 77.00 99 PRO A N 1
ATOM 763 C CA . PRO A 1 99 ? -15.008 -4.549 5.400 1.00 77.00 99 PRO A CA 1
ATOM 764 C C . PRO A 1 99 ? -14.684 -3.650 4.203 1.00 77.00 99 PRO A C 1
ATOM 766 O O . PRO A 1 99 ? -15.274 -2.585 4.037 1.00 77.00 99 PRO A O 1
ATOM 769 N N . VAL A 1 100 ? -13.795 -4.115 3.322 1.00 74.69 100 VAL A N 1
ATOM 770 C CA . VAL A 1 100 ? -13.414 -3.390 2.105 1.00 74.69 100 VAL A CA 1
ATOM 771 C C . VAL A 1 100 ? -14.601 -3.315 1.141 1.00 74.69 100 VAL A C 1
ATOM 773 O O . VAL A 1 100 ? -14.877 -2.261 0.567 1.00 74.69 100 VAL A O 1
ATOM 776 N N . ARG A 1 101 ? -15.346 -4.415 0.969 1.00 76.50 101 ARG A N 1
ATOM 777 C CA . ARG A 1 101 ? -16.541 -4.435 0.111 1.00 76.50 101 ARG A CA 1
ATOM 778 C C . ARG A 1 101 ? -17.634 -3.491 0.600 1.00 76.50 101 ARG A C 1
ATOM 780 O O . ARG A 1 101 ? -18.216 -2.793 -0.230 1.00 76.50 101 ARG A O 1
ATOM 787 N N . ASP A 1 102 ? -17.881 -3.452 1.907 1.00 74.31 102 ASP A N 1
ATOM 788 C CA . ASP A 1 102 ? -18.871 -2.571 2.533 1.00 74.31 102 ASP A CA 1
ATOM 789 C C . ASP A 1 102 ? -18.547 -1.092 2.270 1.00 74.31 102 ASP A C 1
ATOM 791 O O . ASP A 1 102 ? -19.429 -0.332 1.864 1.00 74.31 102 ASP A O 1
ATOM 795 N N . VAL A 1 103 ? -17.279 -0.688 2.420 1.00 73.81 103 VAL A N 1
ATOM 796 C CA . VAL A 1 103 ? -16.833 0.700 2.187 1.00 73.81 103 VAL A CA 1
ATOM 797 C C . VAL A 1 103 ? -17.012 1.121 0.729 1.00 73.81 103 VAL A C 1
ATOM 799 O O . VAL A 1 103 ? -17.496 2.219 0.451 1.00 73.81 103 VAL A O 1
ATOM 802 N N . PHE A 1 104 ? -16.648 0.255 -0.216 1.00 74.44 104 PHE A N 1
ATOM 803 C CA . PHE A 1 104 ? -16.750 0.561 -1.644 1.00 74.44 104 PHE A CA 1
ATOM 804 C C . PHE A 1 104 ? -18.131 0.243 -2.248 1.00 74.44 104 PHE A C 1
ATOM 806 O O . PHE A 1 104 ? -18.326 0.413 -3.451 1.00 74.44 104 PHE A O 1
ATOM 813 N N . GLY A 1 105 ? -19.103 -0.196 -1.439 1.00 68.69 105 GLY A N 1
ATOM 814 C CA . GLY A 1 105 ? -20.462 -0.501 -1.893 1.00 68.69 105 GLY A CA 1
ATOM 815 C C . GLY A 1 105 ? -20.565 -1.738 -2.794 1.00 68.69 105 GLY A C 1
ATOM 816 O O . GLY A 1 105 ? -21.581 -1.924 -3.468 1.00 68.69 105 GLY A O 1
ATOM 817 N N . PHE A 1 106 ? -19.552 -2.610 -2.800 1.00 61.25 106 PHE A N 1
ATOM 818 C CA . PHE A 1 106 ? -19.578 -3.902 -3.491 1.00 61.25 106 PHE A CA 1
ATOM 819 C C . PHE A 1 106 ? -20.364 -4.933 -2.669 1.00 61.25 106 PHE A C 1
ATOM 821 O O . PHE A 1 106 ? -19.851 -5.988 -2.301 1.00 61.25 106 PHE A O 1
ATOM 828 N N . SER A 1 107 ? -21.623 -4.628 -2.358 1.00 48.56 107 SER A N 1
ATOM 829 C CA . SER A 1 107 ? -22.523 -5.599 -1.743 1.00 48.56 107 SER A CA 1
ATOM 830 C C . SER A 1 107 ? -22.926 -6.619 -2.809 1.00 48.56 107 SER A C 1
ATOM 832 O O . SER A 1 107 ? -23.619 -6.290 -3.775 1.00 48.56 107 SER A O 1
ATOM 834 N N . VAL A 1 108 ? -22.439 -7.854 -2.670 1.00 47.81 108 VAL A N 1
ATOM 835 C CA . VAL A 1 108 ? -22.889 -8.984 -3.488 1.00 47.81 108 VAL A CA 1
ATOM 836 C C . VAL A 1 108 ? -24.347 -9.256 -3.111 1.00 47.81 108 VAL A C 1
ATOM 838 O O . VAL A 1 108 ? -24.626 -9.645 -1.978 1.00 47.81 108 VAL A O 1
ATOM 841 N N . ARG A 1 109 ? -25.270 -9.000 -4.043 1.00 36.38 109 ARG A N 1
ATOM 842 C CA . ARG A 1 109 ? -26.636 -9.541 -3.988 1.00 36.38 109 ARG A CA 1
ATOM 843 C C . ARG A 1 109 ? -26.658 -10.983 -4.463 1.00 36.38 109 ARG A C 1
ATOM 845 O O . ARG A 1 109 ? -25.909 -11.283 -5.420 1.00 36.38 109 ARG A O 1
#

Foldseek 3Di:
DDLVVQLVVQLVVVCVVVDPVDDDDSPVSSCVVVVQDPVRVVCCVVVVVVVVLPPPDDDDDDDCPVVVVLVVVLVVCPPVDDPQVSCVSSVDRPVDCVSVCVNVVVDDD

Secondary structure (DSSP, 8-state):
--HHHHHHHHHHHHHHHH-TTSPP-HHHHHHGGGTS-HHHHHHHHHHHHHHH-SS-S--TTS-THHHHHHHHHHHHHTTSS-HHHHHHTTT--TTSSHHHHHHTT----